Protein AF-K9A9V6-F1 (afdb_monomer)

Foldseek 3Di:
DVVVVVVVVVVVVPPPDPDQKDWDWDADPVGDIDIDIHGNDCVPDFDAAADPPPRDGQPDPVSVQVPDDVPDGCPDDDDDADADPRSHGPDDDDGD

Radius of gyration: 20.97 Å; Cα contacts (8 Å, |Δi|>4): 64; chains: 1; bounding box: 34×65×39 Å

Nearest PDB structures (foldseek):
  7pua-assembly1_F3  TM=5.020E-01  e=3.467E+00  Trypanosoma brucei brucei
  2i5y-assembly2_P  TM=4.814E-01  e=8.482E+00  Human immunodeficiency virus
  2ny3-assembly1_A  TM=3.828E-01  e=7.957E+00  Human immunodeficiency virus 1

Structure (mmCIF, N/CA/C/O backbone):
data_AF-K9A9V6-F1
#
_entry.id   AF-K9A9V6-F1
#
loop_
_atom_site.group_PDB
_atom_site.id
_atom_site.type_symbol
_atom_site.label_atom_id
_atom_site.label_alt_id
_atom_site.label_comp_id
_atom_site.label_asym_id
_atom_site.label_entity_id
_atom_site.label_seq_id
_atom_site.pdbx_PDB_ins_code
_atom_site.Cartn_x
_atom_site.Cartn_y
_atom_site.Cartn_z
_atom_site.occupancy
_atom_site.B_iso_or_equiv
_atom_site.auth_seq_id
_atom_site.auth_comp_id
_atom_site.auth_asym_id
_atom_site.auth_atom_id
_atom_site.pdbx_PDB_model_num
ATOM 1 N N . MET A 1 1 ? -17.815 49.304 15.740 1.00 53.47 1 MET A N 1
ATOM 2 C CA . MET A 1 1 ? -16.867 48.224 16.115 1.00 53.47 1 MET A CA 1
ATOM 3 C C . MET A 1 1 ? -17.508 46.851 16.377 1.00 53.47 1 MET A C 1
ATOM 5 O O . MET A 1 1 ? -16.784 45.871 16.322 1.00 53.47 1 MET A O 1
ATOM 9 N N . LYS A 1 2 ? -18.832 46.712 16.588 1.00 52.94 2 LYS A N 1
ATOM 10 C CA . LYS A 1 2 ? -19.478 45.392 16.810 1.00 52.94 2 LYS A CA 1
ATOM 11 C C . LYS A 1 2 ? -19.694 44.547 15.538 1.00 52.94 2 LYS A C 1
ATOM 13 O O . LYS A 1 2 ? -19.763 43.332 15.645 1.00 52.94 2 LYS A O 1
ATOM 18 N N . TRP A 1 3 ? -19.731 45.157 14.347 1.00 54.59 3 TRP A N 1
ATOM 19 C CA . TRP A 1 3 ? -19.875 44.440 13.063 1.00 54.59 3 TRP A CA 1
ATOM 20 C C . TRP A 1 3 ? -18.568 43.804 12.563 1.00 54.59 3 TRP A C 1
ATOM 22 O O . TRP A 1 3 ? -18.596 42.769 11.906 1.00 54.59 3 TRP A O 1
ATOM 32 N N . LEU A 1 4 ? -17.418 44.369 12.947 1.00 55.97 4 LEU A N 1
ATOM 33 C CA . LEU A 1 4 ? -16.100 43.800 12.640 1.00 55.97 4 LEU A CA 1
ATOM 34 C C . LEU A 1 4 ? -15.862 42.492 13.421 1.00 55.97 4 LEU A C 1
ATOM 36 O O . LEU A 1 4 ? -15.283 41.545 12.902 1.00 55.97 4 LEU A O 1
ATOM 40 N N . MET A 1 5 ? -16.386 42.421 14.649 1.00 54.78 5 MET A N 1
ATOM 41 C CA . MET A 1 5 ? -16.305 41.242 15.520 1.00 54.78 5 MET A CA 1
ATOM 42 C C . MET A 1 5 ? -17.212 40.086 15.080 1.00 54.78 5 MET A C 1
ATOM 44 O O . MET A 1 5 ? -16.905 38.943 15.389 1.00 54.78 5 MET A O 1
ATOM 48 N N . TRP A 1 6 ? -18.294 40.360 14.344 1.00 53.59 6 TRP A N 1
ATOM 49 C CA . TRP A 1 6 ? -19.165 39.316 13.785 1.00 53.59 6 TRP A CA 1
ATOM 50 C C . TRP A 1 6 ? -18.595 38.690 12.502 1.00 53.59 6 TRP A C 1
ATOM 52 O O . TRP A 1 6 ? -18.834 37.519 12.233 1.00 53.59 6 TRP A O 1
ATOM 62 N N . CYS A 1 7 ? -17.793 39.431 11.729 1.00 56.28 7 CYS A N 1
ATOM 63 C CA . CYS A 1 7 ? -17.137 38.877 10.538 1.00 56.28 7 CYS A CA 1
ATOM 64 C C . CYS A 1 7 ? -16.030 37.872 10.898 1.00 56.28 7 CYS A C 1
ATOM 66 O O . CYS A 1 7 ? -15.867 36.861 10.221 1.00 56.28 7 CYS A O 1
ATOM 68 N N . LEU A 1 8 ? -15.300 38.120 11.989 1.00 57.62 8 LEU A N 1
ATOM 69 C CA . LEU A 1 8 ? -14.216 37.250 12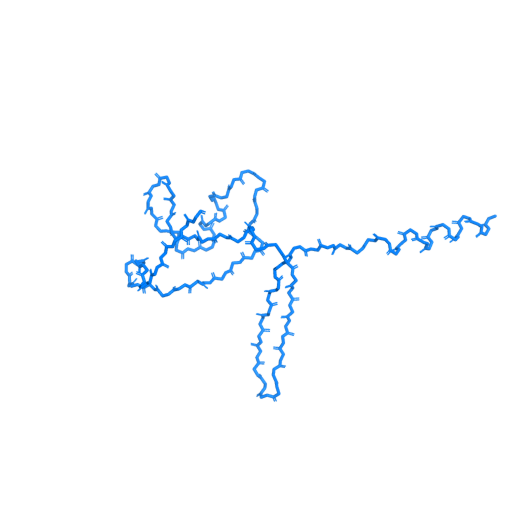.456 1.00 57.62 8 LEU A CA 1
ATOM 70 C C . LEU A 1 8 ? -14.711 35.896 12.989 1.00 57.62 8 LEU A C 1
ATOM 72 O O . LEU A 1 8 ? -14.034 34.890 12.798 1.00 57.62 8 LEU A O 1
ATOM 76 N N . THR A 1 9 ? -15.895 35.839 13.603 1.00 56.81 9 THR A N 1
ATOM 77 C CA . THR A 1 9 ? -16.476 34.579 14.098 1.00 56.81 9 THR A CA 1
ATOM 78 C C . THR A 1 9 ? -17.078 33.719 12.985 1.00 56.81 9 THR A C 1
ATOM 80 O O . THR A 1 9 ? -17.029 32.497 13.081 1.00 56.81 9 THR A O 1
ATOM 83 N N . ILE A 1 10 ? -17.582 34.322 11.902 1.00 56.97 10 ILE A N 1
ATOM 84 C CA . ILE A 1 10 ? -18.103 33.586 10.734 1.00 56.97 10 ILE A CA 1
ATOM 85 C C . ILE A 1 10 ? -16.959 33.002 9.883 1.00 56.97 10 ILE A C 1
ATOM 87 O O . ILE A 1 10 ? -17.095 31.908 9.339 1.00 56.97 10 ILE A O 1
ATOM 91 N N . TYR A 1 11 ? -15.805 33.676 9.812 1.00 57.03 11 TYR A N 1
ATOM 92 C CA . TYR A 1 11 ? -14.667 33.215 9.004 1.00 57.03 11 TYR A CA 1
ATOM 93 C C . TYR A 1 11 ? -14.002 31.936 9.551 1.00 57.03 11 TYR A C 1
ATOM 95 O O . TYR A 1 11 ? -13.454 31.147 8.786 1.00 57.03 11 TYR A O 1
ATOM 103 N N . GLY A 1 12 ? -14.084 31.693 10.865 1.00 57.28 12 GLY A N 1
ATOM 104 C CA . GLY A 1 12 ? -13.513 30.499 11.500 1.00 57.28 12 GLY A CA 1
ATOM 105 C C . GLY A 1 12 ? -14.263 29.192 11.213 1.00 57.28 12 GLY A C 1
ATOM 106 O O . GLY A 1 12 ? -13.691 28.122 11.399 1.00 57.28 12 GLY A O 1
ATOM 107 N N . LEU A 1 13 ? -15.516 29.249 10.741 1.00 56.34 13 LEU A N 1
ATOM 108 C CA . LEU A 1 13 ? -16.357 28.058 10.545 1.00 56.34 13 LEU A CA 1
ATOM 109 C C . LEU A 1 13 ? -16.211 27.389 9.163 1.00 56.34 13 LEU A C 1
ATOM 111 O O . LEU A 1 13 ? -16.823 26.351 8.929 1.00 56.34 13 LEU A O 1
ATOM 115 N N . LEU A 1 14 ? -15.433 27.967 8.241 1.00 54.53 14 LEU A N 1
ATOM 116 C CA . LEU A 1 14 ? -15.407 27.557 6.826 1.00 54.53 14 LEU A CA 1
ATOM 117 C C . LEU A 1 14 ? -14.213 26.680 6.421 1.00 54.53 14 LEU A C 1
ATOM 119 O O . LEU A 1 14 ? -14.085 26.340 5.248 1.00 54.53 14 LEU A O 1
ATOM 123 N N . ILE A 1 15 ? -13.355 26.274 7.359 1.00 57.00 15 ILE A N 1
ATOM 124 C CA . ILE A 1 15 ? -12.216 25.394 7.058 1.00 57.00 15 ILE A CA 1
ATOM 125 C C . ILE A 1 15 ? -12.512 23.989 7.584 1.00 57.00 15 ILE A C 1
ATOM 127 O O . ILE A 1 15 ? -11.864 23.497 8.502 1.00 57.00 15 ILE A O 1
ATOM 131 N N . GLN A 1 16 ? -13.525 23.335 7.014 1.00 56.41 16 GLN A N 1
ATOM 132 C CA . GLN A 1 16 ? -13.612 21.878 7.098 1.00 56.41 16 GLN A CA 1
ATOM 133 C C . GLN A 1 16 ? -12.694 21.333 6.006 1.00 56.41 16 GLN A C 1
ATOM 135 O O . GLN A 1 16 ? -13.040 21.332 4.825 1.00 56.41 16 GLN A O 1
ATOM 140 N N . SER A 1 17 ? -11.472 20.965 6.379 1.00 58.88 17 SER A N 1
ATOM 141 C CA . SER A 1 17 ? -10.547 20.308 5.468 1.00 58.88 17 SER A CA 1
ATOM 142 C C . SER A 1 17 ? -11.096 18.926 5.120 1.00 58.88 17 SER A C 1
ATOM 144 O O . SER A 1 17 ? -11.065 18.003 5.928 1.00 58.88 17 SER A O 1
ATOM 146 N N . VAL A 1 18 ? -11.607 18.782 3.897 1.00 61.09 18 VAL A N 1
ATOM 147 C CA . VAL A 1 18 ? -11.913 17.471 3.320 1.00 61.09 18 VAL A CA 1
ATOM 148 C C . VAL A 1 18 ? -10.578 16.818 2.973 1.00 61.09 18 VAL A C 1
ATOM 150 O O . VAL A 1 18 ? -9.999 17.079 1.918 1.00 61.09 18 VAL A O 1
ATOM 153 N N . TYR A 1 19 ? -10.041 16.017 3.890 1.00 68.94 19 TYR A N 1
ATOM 154 C CA . TYR A 1 19 ? -8.908 15.154 3.582 1.00 68.94 19 TYR A CA 1
ATOM 155 C C . TYR A 1 19 ? -9.407 13.917 2.832 1.00 68.94 19 TYR A C 1
ATOM 157 O O . TYR A 1 19 ? -10.463 13.368 3.134 1.00 68.94 19 TYR A O 1
ATOM 165 N N . ALA A 1 20 ? -8.638 13.464 1.842 1.00 78.38 20 ALA A N 1
ATOM 166 C CA . ALA A 1 20 ? -8.957 12.244 1.098 1.00 78.38 20 ALA A CA 1
ATOM 167 C C . ALA A 1 20 ? -8.797 10.964 1.945 1.00 78.38 20 ALA A C 1
ATOM 169 O O . ALA A 1 20 ? -9.222 9.893 1.519 1.00 78.38 20 ALA A O 1
ATOM 170 N N . ILE A 1 21 ? -8.153 11.079 3.113 1.00 89.44 21 ILE A N 1
ATOM 171 C CA . ILE A 1 21 ? -7.822 9.989 4.028 1.00 89.44 21 ILE A CA 1
ATOM 172 C C . ILE A 1 21 ? -8.241 10.401 5.441 1.00 89.44 21 ILE A C 1
ATOM 174 O O . ILE A 1 21 ? -7.836 11.462 5.918 1.00 89.44 21 ILE A O 1
ATOM 178 N N . GLU A 1 22 ? -9.000 9.541 6.106 1.00 92.88 22 GLU A N 1
ATOM 179 C CA . GLU A 1 22 ? -9.372 9.641 7.517 1.00 92.88 22 GLU A CA 1
ATOM 180 C C . GLU A 1 22 ? -8.831 8.411 8.257 1.00 92.88 22 GLU A C 1
ATOM 182 O O . GLU A 1 22 ? -8.929 7.294 7.754 1.00 92.88 22 GLU A O 1
ATOM 187 N N . HIS A 1 23 ? -8.237 8.609 9.435 1.00 94.50 23 HIS A N 1
ATOM 188 C CA . HIS A 1 23 ? -7.714 7.534 10.282 1.00 94.50 23 HIS A CA 1
ATOM 189 C C . HIS A 1 23 ? -8.436 7.533 11.624 1.00 94.50 23 HIS A C 1
ATOM 191 O O . HIS A 1 23 ? -8.599 8.582 12.248 1.00 94.50 23 HIS A O 1
ATOM 197 N N . GLN A 1 24 ? -8.845 6.348 12.066 1.00 95.38 24 GLN A N 1
ATOM 198 C CA . GLN A 1 24 ? -9.491 6.135 13.349 1.00 95.38 24 GLN A CA 1
ATOM 199 C C . GLN A 1 24 ? -8.964 4.857 13.996 1.00 95.38 24 GLN A C 1
ATOM 201 O O . GLN A 1 24 ? -8.836 3.822 13.346 1.00 95.38 24 GLN A O 1
ATOM 206 N N . GLN A 1 25 ? -8.737 4.911 15.305 1.00 96.75 25 GLN A N 1
ATOM 207 C CA . GLN A 1 25 ? -8.523 3.717 16.114 1.00 96.75 25 GLN A CA 1
ATOM 208 C C . GLN A 1 25 ? -9.854 3.223 16.677 1.00 96.75 25 GLN A C 1
ATOM 210 O O . GLN A 1 25 ? -10.612 3.988 17.279 1.00 96.75 25 GLN A O 1
ATOM 215 N N . VAL A 1 26 ? -10.141 1.943 16.467 1.00 97.12 26 VAL A N 1
ATOM 216 C CA . VAL A 1 26 ? -11.372 1.285 16.910 1.00 97.12 26 VAL A CA 1
ATOM 217 C C . VAL A 1 26 ? -10.999 0.169 17.874 1.00 97.12 26 VAL A C 1
ATOM 219 O O . VAL A 1 26 ? -10.172 -0.675 17.545 1.00 97.12 26 VAL A O 1
ATOM 222 N N . LYS A 1 27 ? -11.631 0.162 19.052 1.00 97.50 27 LYS A N 1
ATOM 223 C CA . LYS A 1 27 ? -11.561 -0.953 20.002 1.00 97.50 27 LYS A CA 1
ATOM 224 C C . LYS A 1 27 ? -12.847 -1.767 19.929 1.00 97.50 27 LYS A C 1
ATOM 226 O O . LYS A 1 27 ? -13.927 -1.171 19.941 1.00 97.50 27 LYS A O 1
ATOM 231 N N . THR A 1 28 ? -12.758 -3.091 19.869 1.00 95.44 28 THR A N 1
ATOM 232 C CA . THR A 1 28 ? -13.948 -3.955 19.942 1.00 95.44 28 THR A CA 1
ATOM 233 C C . THR A 1 28 ? -14.393 -4.169 21.385 1.00 95.44 28 THR A C 1
ATOM 235 O O . THR A 1 28 ? -13.674 -3.846 22.333 1.00 95.44 28 THR A O 1
ATOM 238 N N . ALA A 1 29 ? -15.596 -4.721 21.564 1.00 94.81 29 ALA A N 1
ATOM 239 C CA . ALA A 1 29 ? -16.098 -5.096 22.885 1.00 94.81 29 ALA A CA 1
ATOM 240 C C . ALA A 1 29 ? -15.246 -6.209 23.524 1.00 94.81 29 ALA A C 1
ATOM 242 O O . ALA A 1 29 ? -15.109 -6.260 24.745 1.00 94.81 29 ALA A O 1
ATOM 243 N N . GLU A 1 30 ? -14.647 -7.061 22.691 1.00 96.44 30 GLU A N 1
ATOM 244 C CA . GLU A 1 30 ? -13.734 -8.142 23.065 1.00 96.44 30 GLU A CA 1
ATOM 245 C C . GLU A 1 30 ? -12.321 -7.636 23.413 1.00 96.44 30 GLU A C 1
ATOM 247 O O . GLU A 1 30 ? -11.536 -8.377 24.003 1.00 96.44 30 GLU A O 1
ATOM 252 N N . GLY A 1 31 ? -12.016 -6.368 23.112 1.00 96.06 31 GLY A N 1
ATOM 253 C CA . GLY A 1 31 ? -10.752 -5.712 23.451 1.00 96.06 31 GLY A CA 1
ATOM 254 C C . GLY A 1 31 ? -9.696 -5.710 22.345 1.00 96.06 31 GLY A C 1
ATOM 255 O O . GLY A 1 31 ? -8.550 -5.359 22.624 1.00 96.06 31 GLY A O 1
ATOM 256 N N . ASP A 1 32 ? -10.057 -6.071 21.113 1.00 97.50 32 ASP A N 1
ATOM 257 C CA . ASP A 1 32 ? -9.157 -5.993 19.961 1.00 97.50 32 ASP A CA 1
ATOM 258 C C . ASP A 1 32 ? -9.007 -4.543 19.484 1.00 97.50 32 ASP A C 1
ATOM 260 O O . ASP A 1 32 ? -9.982 -3.788 19.448 1.00 97.50 32 ASP A O 1
ATOM 264 N N . ASP A 1 33 ? -7.799 -4.177 19.056 1.00 97.44 33 ASP A N 1
ATOM 265 C CA . ASP A 1 33 ? -7.467 -2.842 18.560 1.00 97.44 33 ASP A CA 1
ATOM 266 C C . ASP A 1 33 ? -7.258 -2.865 17.038 1.00 97.44 33 ASP A C 1
ATOM 268 O O . ASP A 1 33 ? -6.463 -3.650 16.519 1.00 97.44 33 ASP A O 1
ATOM 272 N N . TYR A 1 34 ? -7.941 -1.967 16.326 1.00 97.00 34 TYR A N 1
ATOM 273 C CA . TYR A 1 34 ? -7.855 -1.823 14.874 1.00 97.00 34 TYR A CA 1
ATOM 274 C C . TYR A 1 34 ? -7.511 -0.388 14.480 1.00 97.00 34 TYR A C 1
ATOM 276 O O . TYR A 1 34 ? -8.131 0.564 14.956 1.00 97.00 34 TYR A O 1
ATOM 284 N N . ASP A 1 35 ? -6.587 -0.240 13.532 1.00 96.19 35 ASP A N 1
ATOM 285 C CA . ASP A 1 35 ? -6.407 0.993 12.769 1.00 96.19 35 ASP A CA 1
ATOM 286 C C . ASP A 1 35 ? -7.288 0.941 11.516 1.00 96.19 35 ASP A C 1
ATOM 288 O O . ASP A 1 35 ? -7.087 0.118 10.620 1.00 96.19 35 ASP A O 1
ATOM 292 N N . VAL A 1 36 ? -8.273 1.833 11.447 1.00 95.31 36 VAL A N 1
ATOM 293 C CA . VAL A 1 36 ? -9.177 1.981 10.307 1.00 95.31 36 VAL A CA 1
ATOM 294 C C . VAL A 1 36 ? -8.757 3.208 9.513 1.00 95.31 36 VAL A C 1
ATOM 296 O O . VAL A 1 36 ? -8.672 4.309 10.054 1.00 95.31 36 VAL A O 1
ATOM 299 N N . VAL A 1 37 ? -8.494 3.017 8.221 1.00 94.62 37 VAL A N 1
ATOM 300 C CA . VAL A 1 37 ? -8.178 4.104 7.291 1.00 94.62 37 VAL A CA 1
ATOM 301 C C . VAL A 1 37 ? -9.248 4.159 6.207 1.00 94.62 37 VAL A C 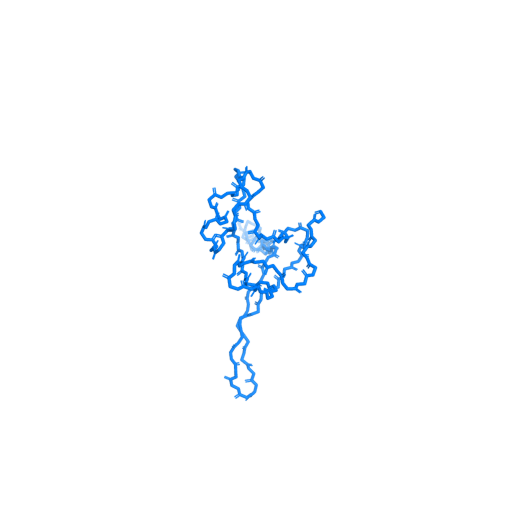1
ATOM 303 O O . VAL A 1 37 ? -9.345 3.261 5.372 1.00 94.62 37 VAL A O 1
ATOM 306 N N . SER A 1 38 ? -10.043 5.224 6.225 1.00 93.81 38 SER A N 1
ATOM 307 C CA . SER A 1 38 ? -11.101 5.496 5.253 1.00 93.81 38 SER A CA 1
ATOM 308 C C . SER A 1 38 ? -10.564 6.388 4.141 1.00 93.81 38 SER A C 1
ATOM 310 O O . SER A 1 38 ? -9.969 7.431 4.405 1.00 93.81 38 SER A O 1
ATOM 312 N N . ILE A 1 39 ? -10.775 5.985 2.887 1.00 91.88 39 ILE A N 1
ATOM 313 C CA . ILE A 1 39 ? -10.273 6.698 1.706 1.00 91.88 39 ILE A CA 1
ATOM 314 C C . ILE A 1 39 ? -11.456 7.063 0.817 1.00 91.88 39 ILE A C 1
ATOM 316 O O . ILE A 1 39 ? -12.188 6.184 0.365 1.00 91.88 39 ILE A O 1
ATOM 320 N N . SER A 1 40 ? -11.648 8.359 0.570 1.00 91.06 40 SER A N 1
ATOM 321 C CA . SER A 1 40 ? -12.820 8.870 -0.154 1.00 91.06 40 SER A CA 1
ATOM 322 C C . SER A 1 40 ? -12.651 8.890 -1.679 1.00 91.06 40 SER A C 1
ATOM 324 O O . SER A 1 40 ? -13.640 8.747 -2.395 1.00 91.06 40 SER A O 1
ATOM 326 N N . ASP A 1 41 ? -11.418 9.002 -2.191 1.00 90.56 41 ASP A N 1
ATOM 327 C CA . ASP A 1 41 ? -11.099 8.892 -3.624 1.00 90.56 41 ASP A CA 1
ATOM 328 C C . ASP A 1 41 ? -10.235 7.655 -3.908 1.00 90.56 41 ASP A C 1
ATOM 330 O O . ASP A 1 41 ? -9.004 7.681 -3.826 1.00 90.56 41 ASP A O 1
ATOM 334 N N . LEU A 1 42 ? -10.891 6.554 -4.284 1.00 89.75 42 LEU A N 1
ATOM 335 C CA . LEU A 1 42 ? -10.220 5.286 -4.580 1.00 89.75 42 LEU A CA 1
ATOM 336 C C . LEU A 1 42 ? -9.358 5.336 -5.850 1.00 89.75 42 LEU A C 1
ATOM 338 O O . LEU A 1 42 ? -8.511 4.466 -6.028 1.00 89.75 42 LEU A O 1
ATOM 342 N N . LYS A 1 43 ? -9.512 6.347 -6.718 1.00 89.06 43 LYS A N 1
ATOM 343 C CA . LYS A 1 43 ? -8.690 6.477 -7.936 1.00 89.06 43 LYS A CA 1
ATOM 344 C C . LYS A 1 43 ? -7.227 6.798 -7.625 1.00 89.06 43 LYS A C 1
ATOM 346 O O . LYS A 1 43 ? -6.370 6.616 -8.483 1.00 89.06 43 LYS A O 1
ATOM 351 N N . GLN A 1 44 ? -6.941 7.272 -6.411 1.00 85.56 44 GLN A N 1
ATOM 352 C CA . GLN A 1 44 ? -5.580 7.535 -5.937 1.00 85.56 44 GLN A CA 1
ATOM 353 C C . GLN A 1 44 ? -4.888 6.276 -5.390 1.00 85.56 44 GLN A C 1
ATOM 355 O O . GLN A 1 44 ? -3.679 6.296 -5.142 1.00 85.56 44 GLN A O 1
ATOM 360 N N . LEU A 1 45 ? -5.631 5.180 -5.191 1.00 90.75 45 LEU A N 1
ATOM 361 C CA . LEU A 1 45 ? -5.063 3.906 -4.767 1.00 90.75 45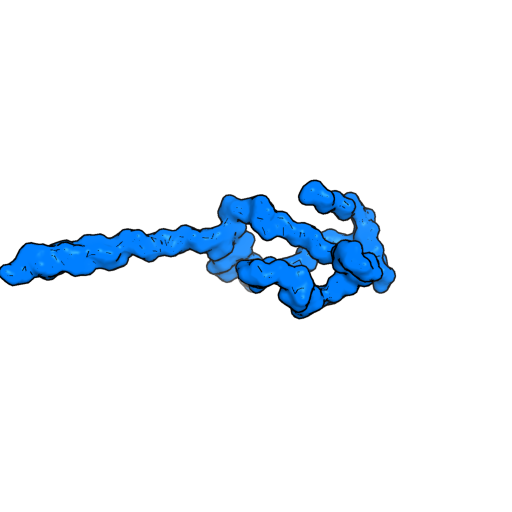 LEU A CA 1
ATOM 362 C C . LEU A 1 45 ? -4.405 3.199 -5.946 1.00 90.75 45 LEU A C 1
ATOM 364 O O . LEU A 1 45 ? -4.965 3.091 -7.033 1.00 90.75 45 LEU A O 1
ATOM 368 N N . ARG A 1 46 ? -3.194 2.699 -5.710 1.00 91.25 46 ARG A N 1
ATOM 369 C CA . ARG A 1 46 ? -2.386 1.992 -6.703 1.00 91.25 46 ARG A CA 1
ATOM 370 C C . ARG A 1 46 ? -1.801 0.735 -6.078 1.00 91.25 46 ARG A C 1
ATOM 372 O O . ARG A 1 46 ? -1.398 0.751 -4.915 1.00 91.25 46 ARG A O 1
ATOM 379 N N . LEU A 1 47 ? -1.717 -0.334 -6.864 1.00 92.44 47 LEU A N 1
ATOM 380 C CA . LEU A 1 47 ? -0.971 -1.528 -6.485 1.00 92.44 47 LEU A CA 1
ATOM 381 C C . LEU A 1 47 ? 0.506 -1.351 -6.850 1.00 92.44 47 LEU A C 1
ATOM 383 O O . LEU A 1 47 ? 0.844 -1.016 -7.983 1.00 92.44 47 LEU A O 1
ATOM 387 N N . PHE A 1 48 ? 1.386 -1.607 -5.883 1.00 92.69 48 PHE A N 1
ATOM 388 C CA . PHE A 1 48 ? 2.835 -1.546 -6.063 1.00 92.69 48 PHE A CA 1
ATOM 389 C C . PHE A 1 48 ? 3.442 -2.935 -5.862 1.00 92.69 48 PHE A C 1
ATOM 391 O O . PHE A 1 48 ? 3.577 -3.400 -4.732 1.00 92.69 48 PHE A O 1
ATOM 398 N N . LEU A 1 49 ? 3.835 -3.592 -6.958 1.00 94.00 49 LEU A N 1
ATOM 399 C CA . LEU A 1 49 ? 4.543 -4.877 -6.912 1.00 94.00 49 LEU A CA 1
ATOM 400 C C . LEU A 1 49 ? 5.949 -4.775 -7.497 1.00 94.00 49 LEU A C 1
ATOM 402 O O . LEU A 1 49 ? 6.926 -4.997 -6.782 1.00 94.00 49 LEU A O 1
ATOM 406 N N . ARG A 1 50 ? 6.052 -4.427 -8.785 1.00 92.94 50 ARG A N 1
ATOM 407 C CA . ARG A 1 50 ? 7.319 -4.297 -9.515 1.00 92.94 50 ARG A CA 1
ATOM 408 C C . ARG A 1 50 ? 7.524 -2.874 -9.996 1.00 92.94 50 ARG A C 1
ATOM 410 O O . ARG A 1 50 ? 6.584 -2.235 -10.461 1.00 92.94 50 ARG A O 1
ATOM 417 N N . ASN A 1 51 ? 8.768 -2.422 -9.942 1.00 91.12 51 ASN A N 1
ATOM 418 C CA . ASN A 1 51 ? 9.173 -1.188 -10.581 1.00 91.12 51 ASN A CA 1
ATOM 419 C C . ASN A 1 51 ? 9.098 -1.366 -12.111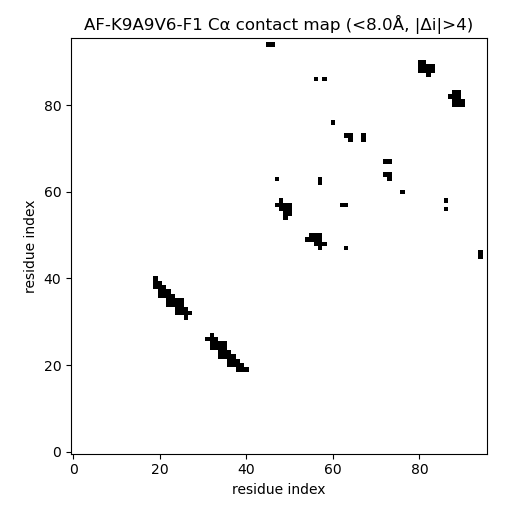 1.00 91.12 51 ASN A C 1
ATOM 421 O O . ASN A 1 51 ? 9.737 -2.275 -12.649 1.00 91.12 51 ASN A O 1
ATOM 425 N N . PRO A 1 52 ? 8.347 -0.513 -12.830 1.00 87.88 52 PRO A N 1
ATOM 426 C CA . PRO A 1 52 ? 8.160 -0.656 -14.272 1.00 87.88 52 PRO A CA 1
ATOM 427 C C . PRO A 1 52 ? 9.458 -0.474 -15.075 1.00 87.88 52 PRO A C 1
ATOM 429 O O . PRO A 1 52 ? 9.581 -1.034 -16.162 1.00 87.88 52 PRO A O 1
ATOM 432 N N . HIS A 1 53 ? 10.445 0.253 -14.542 1.00 89.50 53 HIS A N 1
ATOM 433 C CA . HIS A 1 53 ? 11.697 0.567 -15.232 1.00 89.50 53 HIS A CA 1
ATOM 434 C C . HIS A 1 53 ? 12.716 -0.576 -15.210 1.00 89.50 53 HIS A C 1
ATOM 436 O O . HIS A 1 53 ? 13.443 -0.758 -16.181 1.00 89.50 53 HIS A O 1
ATOM 442 N N . ASN A 1 54 ? 12.793 -1.340 -14.115 1.00 92.00 54 ASN A N 1
ATOM 443 C CA . ASN A 1 54 ? 13.813 -2.383 -13.933 1.00 92.00 54 ASN A CA 1
ATOM 444 C C . ASN A 1 54 ? 13.238 -3.767 -13.582 1.00 92.00 54 ASN A C 1
ATOM 446 O O . ASN A 1 54 ? 13.998 -4.714 -13.392 1.00 92.00 54 ASN A O 1
ATOM 450 N N . GLN A 1 55 ? 11.909 -3.885 -13.491 1.00 91.06 55 GLN A N 1
ATOM 451 C CA . GLN A 1 55 ? 11.165 -5.111 -13.183 1.00 91.06 55 GLN A CA 1
ATOM 452 C C . GLN A 1 55 ? 11.450 -5.722 -11.798 1.00 91.06 55 GLN A C 1
ATOM 454 O O . GLN A 1 55 ? 10.966 -6.814 -11.492 1.00 91.06 55 GLN A O 1
ATOM 459 N N . GLN A 1 56 ? 12.187 -5.025 -10.928 1.00 94.25 56 GLN A N 1
ATOM 460 C CA . GLN A 1 56 ? 12.469 -5.487 -9.571 1.00 94.25 56 GLN A CA 1
ATOM 461 C C . GLN A 1 56 ? 11.273 -5.255 -8.647 1.00 94.25 56 GLN A C 1
ATOM 463 O O . GLN A 1 56 ? 10.561 -4.259 -8.762 1.00 94.25 56 GLN A O 1
ATOM 468 N N . TYR A 1 57 ? 11.062 -6.167 -7.698 1.00 95.25 57 TYR A N 1
ATOM 469 C CA . TYR A 1 57 ? 10.040 -5.999 -6.666 1.00 95.25 57 TYR A CA 1
ATOM 470 C C . TYR A 1 57 ? 10.401 -4.877 -5.691 1.00 95.25 57 TYR A C 1
ATOM 472 O O . TYR A 1 57 ? 11.544 -4.814 -5.235 1.00 95.25 57 TYR A O 1
ATOM 480 N N . TYR A 1 58 ? 9.417 -4.064 -5.295 1.00 94.81 58 TYR A N 1
ATOM 481 C CA . TYR A 1 58 ? 9.634 -2.978 -4.333 1.00 94.81 58 TYR A CA 1
ATOM 482 C C . TYR A 1 58 ? 10.001 -3.484 -2.932 1.00 94.81 58 TYR A C 1
ATOM 484 O O . TYR A 1 58 ? 10.907 -2.932 -2.320 1.00 94.81 58 TYR A O 1
ATOM 492 N N . LYS A 1 59 ? 9.354 -4.548 -2.430 1.00 92.81 59 LYS A N 1
ATOM 493 C CA . LYS A 1 59 ? 9.604 -5.219 -1.126 1.00 92.81 59 LYS A CA 1
ATOM 494 C C . LYS A 1 59 ? 9.434 -4.375 0.151 1.00 92.81 59 LYS A C 1
ATOM 496 O O . LYS A 1 59 ? 9.279 -4.960 1.217 1.00 92.81 59 LYS A O 1
ATOM 501 N N . SER A 1 60 ? 9.467 -3.046 0.080 1.00 92.88 60 SER A N 1
ATOM 502 C CA . SER A 1 60 ? 9.292 -2.139 1.219 1.00 92.88 60 SER A CA 1
ATOM 503 C C . SER A 1 60 ? 8.567 -0.857 0.801 1.00 92.88 60 SER A C 1
ATOM 505 O O . SER A 1 60 ? 8.602 -0.463 -0.367 1.00 92.88 60 SER A O 1
ATOM 507 N N . PHE A 1 61 ? 7.935 -0.178 1.762 1.00 95.19 61 PHE A N 1
ATOM 508 C CA . PHE A 1 61 ? 7.268 1.104 1.514 1.00 95.19 61 PHE A CA 1
ATOM 509 C C . PHE A 1 61 ? 8.255 2.243 1.216 1.00 95.19 61 PHE A C 1
ATOM 511 O O . PHE A 1 61 ? 7.951 3.104 0.394 1.00 95.19 61 PHE A O 1
ATOM 518 N N . ASN A 1 62 ? 9.463 2.211 1.791 1.00 94.06 62 ASN A N 1
ATOM 519 C CA . ASN A 1 62 ? 10.506 3.199 1.485 1.00 94.06 62 ASN A CA 1
ATOM 520 C C . ASN A 1 62 ? 10.906 3.151 0.005 1.00 94.06 62 ASN A C 1
ATOM 522 O O . ASN A 1 62 ? 10.975 4.190 -0.646 1.00 94.06 62 ASN A O 1
ATOM 526 N N . ASN A 1 63 ? 11.063 1.945 -0.553 1.00 94.44 63 ASN A N 1
ATOM 527 C CA . ASN A 1 63 ? 11.392 1.783 -1.968 1.00 94.44 63 ASN A CA 1
ATOM 528 C C . ASN A 1 63 ? 10.274 2.321 -2.876 1.00 94.44 63 ASN A C 1
ATOM 530 O O . ASN A 1 63 ? 10.560 2.787 -3.973 1.00 94.44 63 ASN A O 1
ATOM 534 N N . ILE A 1 64 ? 9.006 2.282 -2.445 1.00 94.56 64 ILE A N 1
ATOM 535 C CA . ILE A 1 64 ? 7.903 2.915 -3.187 1.00 94.56 64 ILE A CA 1
ATOM 536 C C . ILE A 1 64 ? 8.075 4.435 -3.177 1.00 94.56 64 ILE A C 1
ATOM 538 O O . ILE A 1 64 ? 8.004 5.057 -4.234 1.00 94.56 64 ILE A O 1
ATOM 542 N N . GLN A 1 65 ? 8.332 5.025 -2.005 1.00 93.25 65 GLN A N 1
ATOM 543 C CA . GLN A 1 65 ? 8.462 6.474 -1.839 1.00 93.25 65 GLN A CA 1
ATOM 544 C C . GLN A 1 65 ? 9.573 7.075 -2.712 1.00 93.25 65 GLN A C 1
ATOM 546 O O . GLN A 1 65 ? 9.377 8.143 -3.287 1.00 93.25 65 GLN A O 1
ATOM 551 N N . GLU A 1 66 ? 10.700 6.378 -2.864 1.00 91.81 66 GLU A N 1
ATOM 552 C CA . GLU A 1 66 ? 11.817 6.794 -3.728 1.00 91.81 66 GLU A CA 1
ATOM 553 C C . GLU A 1 66 ? 11.468 6.824 -5.226 1.00 91.81 66 GLU A C 1
ATOM 555 O O . GLU A 1 66 ? 12.140 7.499 -6.001 1.00 91.81 66 GLU A O 1
ATOM 560 N N . HIS A 1 67 ? 10.418 6.107 -5.641 1.00 90.38 67 HIS A N 1
ATOM 561 C CA . HIS A 1 67 ? 10.008 5.971 -7.042 1.00 90.38 67 HIS A CA 1
ATOM 562 C C . HIS A 1 67 ? 8.725 6.740 -7.383 1.00 90.38 67 HIS A C 1
ATOM 564 O O . HIS A 1 67 ? 8.208 6.616 -8.496 1.00 90.38 67 HIS A O 1
ATOM 570 N N . LEU A 1 68 ? 8.194 7.522 -6.442 1.00 91.75 68 LEU A N 1
ATOM 571 C CA . LEU A 1 68 ? 7.058 8.399 -6.700 1.00 91.75 68 LEU A CA 1
ATOM 572 C C . LEU A 1 68 ? 7.460 9.554 -7.621 1.00 91.75 68 LEU A C 1
ATOM 574 O O . LEU A 1 68 ? 8.596 10.032 -7.603 1.00 91.75 68 LEU A O 1
ATOM 578 N N . LYS A 1 69 ? 6.511 10.022 -8.439 1.00 90.62 69 LYS A N 1
ATOM 579 C CA . LYS A 1 69 ? 6.747 11.184 -9.306 1.00 90.62 69 LYS A C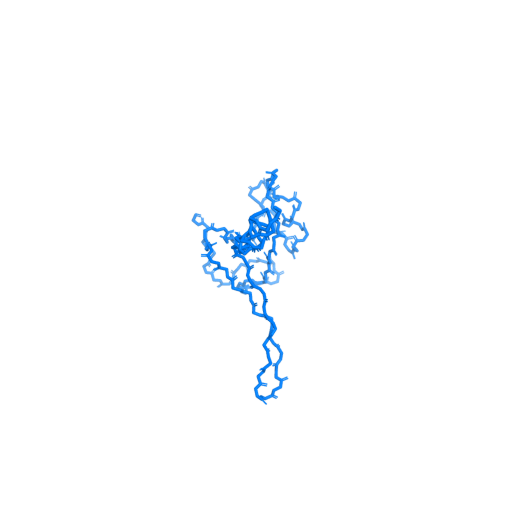A 1
ATOM 580 C C . LYS A 1 69 ? 6.993 12.435 -8.467 1.00 90.62 69 LYS A C 1
ATOM 582 O O . LYS A 1 69 ? 6.578 12.532 -7.312 1.00 90.62 69 LYS A O 1
ATOM 587 N N . GLN A 1 70 ? 7.601 13.443 -9.086 1.00 90.94 70 GLN A N 1
ATOM 588 C CA . GLN A 1 70 ? 7.695 14.766 -8.481 1.00 90.94 70 GLN A CA 1
ATOM 589 C C . GLN A 1 70 ? 6.290 15.249 -8.072 1.00 90.94 70 GLN A C 1
ATOM 591 O O . GLN A 1 70 ? 5.358 15.181 -8.872 1.00 90.94 70 GLN A O 1
ATOM 596 N N . CYS A 1 71 ? 6.156 15.700 -6.820 1.00 90.12 71 CYS A N 1
ATOM 597 C CA . CYS A 1 71 ? 4.901 16.111 -6.168 1.00 90.12 71 CYS A CA 1
ATOM 598 C C . CYS A 1 71 ? 3.918 14.989 -5.772 1.00 90.12 71 CYS A C 1
ATOM 600 O O . CYS A 1 71 ? 2.890 15.296 -5.172 1.00 90.12 71 CYS A O 1
ATOM 602 N N . GLU A 1 72 ? 4.223 13.712 -6.017 1.00 91.12 72 GLU A N 1
ATOM 603 C CA . GLU A 1 72 ? 3.494 12.603 -5.390 1.00 91.12 72 GLU A CA 1
ATOM 604 C C . GLU A 1 72 ? 4.057 12.314 -3.986 1.00 91.12 72 GLU A C 1
ATOM 606 O O . GLU A 1 72 ? 5.257 12.434 -3.733 1.00 91.12 72 GLU A O 1
ATOM 611 N N . ARG A 1 73 ? 3.186 11.910 -3.054 1.00 91.06 73 ARG A N 1
ATOM 612 C CA . ARG A 1 73 ? 3.562 11.509 -1.692 1.00 91.06 73 ARG A CA 1
ATOM 613 C C . ARG A 1 73 ? 2.853 10.217 -1.311 1.00 91.06 73 ARG A C 1
ATOM 615 O O . ARG A 1 73 ? 1.669 10.052 -1.594 1.00 91.06 73 ARG A O 1
ATOM 622 N N . LEU A 1 74 ? 3.563 9.330 -0.615 1.00 93.25 74 LEU A N 1
ATOM 623 C CA . LEU A 1 74 ? 2.955 8.172 0.030 1.00 93.25 74 LEU A CA 1
ATOM 624 C C . LEU A 1 74 ? 2.272 8.630 1.325 1.00 93.25 74 LEU A C 1
ATOM 626 O O . LEU A 1 74 ? 2.943 8.928 2.311 1.00 93.25 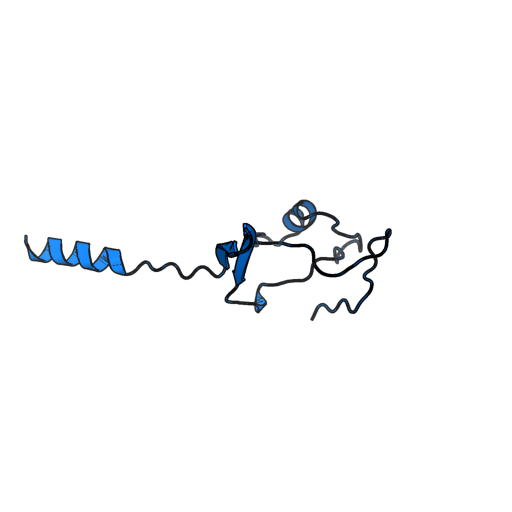74 LEU A O 1
ATOM 630 N N . SER A 1 75 ? 0.945 8.744 1.300 1.00 92.44 75 SER A N 1
ATOM 631 C CA . SER A 1 75 ? 0.151 9.148 2.473 1.00 92.44 75 SER A CA 1
ATOM 632 C C . SER A 1 75 ? -0.357 7.955 3.284 1.00 92.44 75 SER A C 1
ATOM 634 O O . SER A 1 75 ? -0.574 8.082 4.483 1.00 92.44 75 SER A O 1
ATOM 636 N N . PHE A 1 76 ? -0.533 6.804 2.635 1.00 93.44 76 PHE A N 1
ATOM 637 C CA . PHE A 1 76 ? -0.985 5.558 3.244 1.00 93.44 76 PHE A CA 1
ATOM 638 C C . PHE A 1 76 ? -0.462 4.360 2.438 1.00 93.44 76 PHE A C 1
ATOM 640 O O . PHE A 1 76 ? -0.385 4.432 1.210 1.00 93.44 76 PHE A O 1
ATOM 647 N N . ALA A 1 77 ? -0.115 3.270 3.124 1.00 94.69 77 ALA A N 1
ATOM 648 C CA . ALA A 1 77 ? 0.223 1.987 2.518 1.00 94.69 77 ALA A CA 1
ATOM 649 C C . ALA A 1 77 ? -0.062 0.842 3.498 1.00 94.69 77 ALA A C 1
ATOM 651 O O . ALA A 1 77 ? 0.149 0.979 4.700 1.00 94.69 77 ALA A O 1
ATOM 652 N N . MET A 1 78 ? -0.484 -0.301 2.965 1.00 95.31 78 MET A N 1
ATOM 653 C CA . MET A 1 78 ? -0.569 -1.568 3.689 1.00 95.31 78 MET A CA 1
ATOM 654 C C . MET A 1 78 ? -0.153 -2.710 2.758 1.00 95.31 78 MET A C 1
ATOM 656 O O . MET A 1 78 ? -0.083 -2.535 1.537 1.00 95.31 78 MET A O 1
ATOM 660 N N . ASN A 1 79 ? 0.139 -3.882 3.317 1.00 93.94 79 ASN A N 1
ATOM 661 C CA . ASN A 1 79 ? 0.305 -5.080 2.502 1.00 93.94 79 ASN A CA 1
ATOM 662 C C . ASN A 1 79 ? -1.015 -5.432 1.794 1.00 93.94 79 ASN A C 1
ATOM 664 O O . ASN A 1 79 ? -2.096 -5.221 2.333 1.00 93.94 79 ASN A O 1
ATOM 668 N N . ALA A 1 80 ? -0.907 -5.989 0.588 1.00 92.00 80 ALA A N 1
ATOM 669 C CA . ALA A 1 80 ? -2.048 -6.454 -0.193 1.00 92.00 80 ALA A CA 1
ATOM 670 C C . ALA A 1 80 ?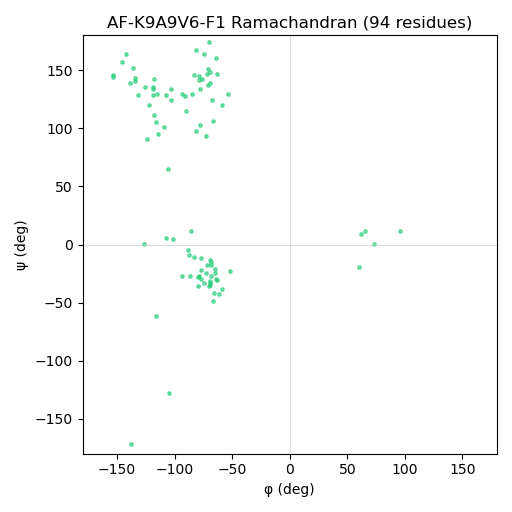 -2.131 -7.993 -0.148 1.00 92.00 80 ALA A C 1
ATOM 672 O O . ALA A 1 80 ? -2.128 -8.589 0.929 1.00 92.00 80 ALA A O 1
ATOM 673 N N . GLY A 1 81 ? -2.206 -8.642 -1.313 1.00 92.56 81 GLY A N 1
ATOM 674 C CA . GLY A 1 81 ? -2.353 -10.091 -1.434 1.00 92.56 81 GLY A CA 1
ATOM 675 C C . GLY A 1 81 ? -1.124 -10.915 -1.032 1.00 92.56 81 GLY A C 1
ATOM 676 O O . GLY A 1 81 ? -0.035 -10.404 -0.766 1.00 92.56 81 GLY A O 1
ATOM 677 N N . MET A 1 82 ? -1.318 -12.235 -1.029 1.00 95.44 82 MET A N 1
ATOM 678 C CA . MET A 1 82 ? -0.282 -13.222 -0.718 1.00 95.44 82 MET A CA 1
ATOM 679 C C . MET A 1 82 ? 0.775 -13.328 -1.824 1.00 95.44 82 MET A C 1
ATOM 681 O O . MET A 1 82 ? 0.479 -13.172 -3.013 1.00 95.44 82 MET A O 1
ATOM 685 N N . PHE A 1 83 ? 1.996 -13.684 -1.428 1.00 95.31 83 PHE A N 1
ATOM 686 C CA . PHE A 1 83 ? 3.121 -13.915 -2.329 1.00 95.31 83 PHE A CA 1
ATOM 687 C C . PHE A 1 83 ? 3.898 -15.185 -1.949 1.00 95.31 83 PHE A C 1
ATOM 689 O O . PHE A 1 83 ? 3.940 -15.583 -0.786 1.00 95.31 83 PHE A O 1
ATOM 696 N N . HIS A 1 84 ? 4.533 -15.823 -2.933 1.00 96.12 84 HIS A N 1
ATOM 697 C CA . HIS A 1 84 ? 5.509 -16.896 -2.707 1.00 96.12 84 HIS A CA 1
ATOM 698 C C . HIS A 1 84 ? 6.841 -16.327 -2.192 1.00 96.12 84 HIS A C 1
ATOM 700 O O . HIS A 1 84 ? 7.106 -15.157 -2.434 1.00 96.12 84 HIS A O 1
ATOM 706 N N . PRO A 1 85 ? 7.764 -17.118 -1.609 1.00 94.75 85 PRO A N 1
ATOM 707 C CA . PRO A 1 85 ? 9.053 -16.612 -1.105 1.00 94.75 85 PRO A CA 1
ATOM 708 C C . PRO A 1 85 ? 9.892 -15.779 -2.102 1.00 94.75 85 PRO A C 1
ATOM 710 O O . PRO A 1 85 ? 10.708 -14.960 -1.690 1.00 94.75 85 PRO A O 1
ATOM 713 N N . GLY A 1 86 ? 9.674 -15.947 -3.413 1.00 93.31 86 GLY A N 1
ATOM 714 C CA . GLY A 1 86 ? 10.265 -15.129 -4.483 1.00 93.31 86 GLY A CA 1
ATOM 715 C C . GLY A 1 86 ? 9.507 -13.836 -4.838 1.00 93.31 86 GLY A C 1
ATOM 716 O O . GLY A 1 86 ? 9.810 -13.232 -5.865 1.00 93.31 86 GLY A O 1
ATOM 717 N N . PHE A 1 87 ? 8.526 -13.424 -4.029 1.00 92.81 87 PHE A N 1
ATOM 718 C CA . PHE A 1 87 ? 7.641 -12.259 -4.204 1.00 92.81 87 PHE A CA 1
ATOM 719 C C . PHE A 1 87 ? 6.685 -12.307 -5.408 1.00 92.81 87 PHE A C 1
ATOM 721 O O . PHE A 1 87 ? 6.047 -11.305 -5.727 1.00 92.81 87 PHE A O 1
ATOM 728 N N . SER A 1 88 ? 6.536 -13.457 -6.071 1.00 93.31 88 SER A N 1
ATOM 729 C CA . SER A 1 88 ? 5.479 -13.633 -7.072 1.00 93.31 88 SER A CA 1
ATOM 730 C C . SER A 1 88 ? 4.100 -13.710 -6.400 1.00 93.31 88 SER A C 1
ATOM 732 O O . SER A 1 88 ? 3.973 -14.377 -5.369 1.00 93.31 88 SER A O 1
ATOM 734 N N . PRO A 1 89 ? 3.068 -13.047 -6.953 1.00 94.88 89 PRO A N 1
ATOM 735 C CA . PRO A 1 89 ? 1.728 -13.042 -6.373 1.00 94.88 89 PRO A CA 1
ATOM 736 C C . PRO A 1 89 ? 1.047 -14.408 -6.541 1.00 94.88 89 PRO A C 1
ATOM 738 O O . PRO A 1 89 ? 1.254 -15.087 -7.545 1.00 94.88 89 PRO A O 1
ATOM 741 N N . VAL A 1 90 ? 0.216 -14.791 -5.567 1.00 94.56 90 VAL A N 1
ATOM 742 C CA . VAL A 1 90 ? -0.555 -16.057 -5.581 1.00 94.56 90 VAL A CA 1
ATOM 743 C C . VAL A 1 90 ? -1.914 -15.906 -6.296 1.00 94.56 90 VAL A C 1
ATOM 745 O O . VAL A 1 90 ? -2.592 -16.891 -6.568 1.00 94.56 90 VAL A O 1
ATOM 748 N N . GLY A 1 91 ? -2.324 -14.681 -6.636 1.00 91.44 91 GLY A N 1
ATOM 749 C CA . GLY A 1 91 ? -3.601 -14.382 -7.291 1.00 91.44 91 GLY A CA 1
ATOM 750 C C . GLY A 1 91 ? -3.471 -13.345 -8.403 1.00 91.44 91 GLY A C 1
ATOM 751 O O . GLY A 1 91 ? -2.362 -12.954 -8.772 1.00 91.44 91 GLY A O 1
ATOM 752 N N . LEU A 1 92 ? -4.616 -12.898 -8.928 1.00 91.50 92 LEU A N 1
ATOM 753 C CA . LEU A 1 92 ? -4.664 -11.868 -9.962 1.00 91.50 92 LEU A CA 1
ATOM 754 C C . LEU A 1 92 ? -3.989 -10.587 -9.457 1.00 91.50 92 LEU A C 1
ATOM 756 O O . LEU A 1 92 ? -4.409 -9.990 -8.468 1.00 91.50 92 LEU A O 1
ATOM 760 N N . TYR A 1 93 ? -2.943 -10.180 -10.165 1.00 89.50 93 TYR A N 1
ATOM 761 C CA . TYR A 1 93 ? -2.339 -8.865 -10.046 1.00 89.50 93 TYR A CA 1
ATOM 762 C C . TYR A 1 93 ? -2.678 -8.109 -11.324 1.00 89.50 93 TYR A C 1
ATOM 764 O O . TYR A 1 93 ? -2.075 -8.366 -12.365 1.00 89.50 93 TYR A O 1
ATOM 772 N N . ASP A 1 94 ? -3.674 -7.233 -11.238 1.00 76.75 94 ASP A N 1
ATOM 773 C CA . ASP A 1 94 ? -4.110 -6.401 -12.352 1.00 76.75 94 ASP A CA 1
ATOM 774 C C . ASP A 1 94 ? -3.840 -4.933 -12.024 1.00 76.75 94 ASP A C 1
ATOM 776 O O . ASP A 1 94 ? -4.162 -4.453 -10.934 1.00 76.75 94 ASP A O 1
ATOM 780 N N . VAL A 1 95 ? -3.196 -4.242 -12.956 1.00 69.06 95 VAL A N 1
ATOM 781 C CA . VAL A 1 95 ? -2.884 -2.816 -12.862 1.00 69.06 95 VAL A CA 1
ATOM 782 C C . VAL A 1 95 ? -3.502 -2.194 -14.103 1.00 69.06 95 VAL A C 1
ATOM 784 O O . VAL A 1 95 ? -2.886 -2.201 -15.167 1.00 69.06 95 VAL A O 1
ATOM 787 N N . CYS A 1 96 ? -4.753 -1.753 -13.971 1.00 50.50 96 CYS A N 1
ATOM 788 C CA . CYS A 1 96 ? -5.455 -0.990 -15.002 1.00 50.50 96 CYS A CA 1
ATOM 789 C C . CYS A 1 96 ? -4.877 0.424 -15.140 1.00 50.50 96 CYS A C 1
ATOM 791 O O . CYS A 1 96 ? -4.535 1.030 -14.096 1.00 50.50 96 CYS A O 1
#

pLDDT: mean 84.97, std 15.18, range [50.5, 97.5]

Sequence (96 aa):
MKWLMWCLTIYGLLIQSVYAIEHQQVKTAEGDDYDVVSISDLKQLRLFLRNPHNQQYYKSFNNIQEHLKQCERLSFAMNAGMFHPGFSPVGLYDVC

Secondary structure (DSSP, 8-state):
-HHHHHHHHHHTT------SEEEEEEE-TT--EEEEEEES-GGG----SB-TTT--B--SHHHHHTTSPTT---------S-B-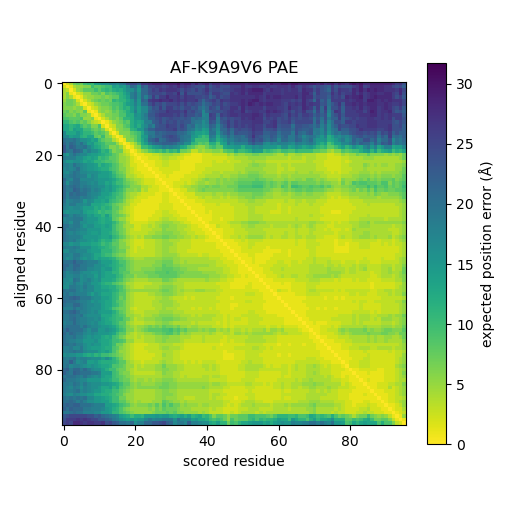TTS-BSS-----

Mean predicted aligned error: 8.62 Å

Solvent-accessible surface area (backbone atoms only — not comparable to full-atom values): 6751 Å² total; per-residue (Å²)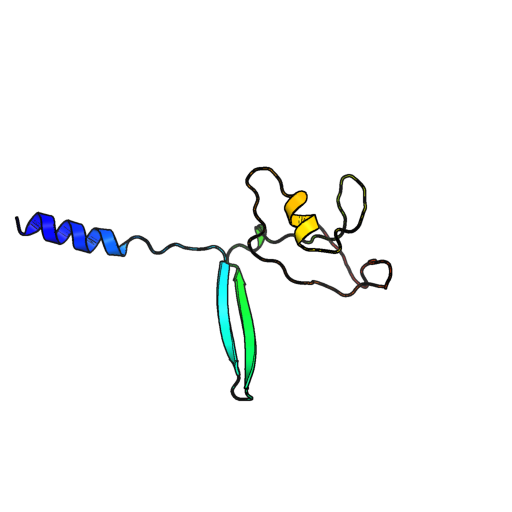: 119,73,69,64,59,53,54,59,63,59,63,70,72,72,76,75,79,84,63,60,63,47,79,47,81,48,71,49,97,90,66,52,80,42,85,46,75,51,66,79,56,67,85,79,63,77,90,87,59,56,42,88,89,78,66,45,65,48,95,45,70,67,55,47,56,77,68,47,56,91,94,58,76,84,88,79,86,77,88,79,83,62,57,47,101,86,69,48,65,76,63,94,83,81,86,132